Protein AF-A0A6N8SGR5-F1 (afdb_monomer)

Mean predicted aligned error: 11.7 Å

Foldseek 3Di:
DDQPDDAFFKKAFQDLDQDPVPDDDPDDDDDPSQPDDHGDIWGFHDWDQDPVPRAIFTDTPVDFAAWDQDPNDTDTDGHDSVRIDTPDPPVVVVVVVVVVVVVVVPPDPDDPDD

Sequence (114 aa):
MECSFRVGQKVVCVDAAFWDEQLPQGTQLVGDLDGLQLGAVYTVREIMISPTWLIPLVLLEEIERPHSFIGGRYFESGFDPKRFRPVVERGIEKGMSILRELLNKQNQPVREDA

Radius of gyration: 22.72 Å; Cα contacts (8 Å, |Δi|>4): 138; chains: 1; bounding box: 60×27×74 Å

Organism: NCBI:txid417745

Structure (mmCIF, N/CA/C/O backbone):
data_AF-A0A6N8SGR5-F1
#
_entry.id   AF-A0A6N8SGR5-F1
#
loop_
_atom_site.group_PDB
_atom_site.id
_atom_site.type_symbol
_atom_site.label_atom_id
_atom_site.label_alt_id
_atom_site.label_comp_id
_atom_site.label_asym_id
_atom_site.label_entity_id
_atom_site.label_seq_id
_atom_site.pdbx_PDB_ins_code
_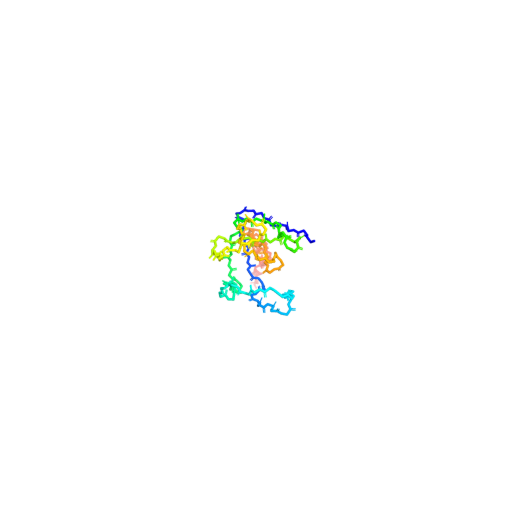atom_site.Cartn_x
_atom_site.Cartn_y
_atom_site.Cartn_z
_atom_site.occupancy
_atom_site.B_iso_or_equiv
_atom_site.auth_seq_id
_atom_site.auth_comp_id
_atom_site.auth_asym_id
_atom_site.auth_atom_id
_atom_site.pdbx_PDB_model_num
ATOM 1 N N . MET A 1 1 ? -5.640 11.921 -11.014 1.00 57.34 1 MET A N 1
ATOM 2 C CA . MET A 1 1 ? -6.078 11.503 -9.663 1.00 57.34 1 MET A CA 1
ATOM 3 C C . MET A 1 1 ? -5.013 11.921 -8.682 1.00 57.34 1 MET A C 1
ATOM 5 O O . MET A 1 1 ? -3.850 11.656 -8.948 1.00 57.34 1 MET A O 1
ATOM 9 N N . GLU A 1 2 ? -5.398 12.592 -7.605 1.00 73.56 2 GLU A N 1
ATOM 10 C CA . GLU A 1 2 ? -4.467 13.015 -6.557 1.00 73.56 2 GLU A CA 1
ATOM 11 C C . GLU A 1 2 ? -4.340 11.912 -5.499 1.00 73.56 2 GLU A C 1
ATOM 13 O O . GLU A 1 2 ? -5.338 11.308 -5.106 1.00 73.56 2 GLU A O 1
ATOM 18 N N . CYS A 1 3 ? -3.113 11.625 -5.057 1.00 81.56 3 CYS A N 1
ATOM 19 C CA . CYS A 1 3 ? -2.858 10.756 -3.910 1.00 81.56 3 CYS A CA 1
ATOM 20 C C . CYS A 1 3 ? -2.778 11.632 -2.656 1.00 81.56 3 CYS A C 1
ATOM 22 O O . CYS A 1 3 ? -1.884 12.466 -2.544 1.00 81.56 3 CYS A O 1
ATOM 24 N N . SER A 1 4 ? -3.713 11.460 -1.721 1.00 88.50 4 SER A N 1
ATOM 25 C CA . SER A 1 4 ? -3.774 12.246 -0.479 1.00 88.50 4 SER A CA 1
ATOM 26 C C . SER A 1 4 ? -2.962 11.642 0.673 1.00 88.50 4 SER A C 1
ATOM 28 O O . SER A 1 4 ? -3.086 12.098 1.812 1.00 88.50 4 SER A O 1
ATOM 30 N N . PHE A 1 5 ? -2.200 10.577 0.415 1.00 94.06 5 PHE A N 1
ATOM 31 C CA . PHE A 1 5 ? -1.404 9.898 1.434 1.00 94.06 5 PHE A CA 1
ATOM 32 C C . PHE A 1 5 ? -0.046 10.565 1.650 1.00 94.06 5 PHE A C 1
ATOM 34 O O . PHE A 1 5 ? 0.399 11.395 0.857 1.00 94.06 5 PHE A O 1
ATOM 41 N N . ARG A 1 6 ? 0.620 10.196 2.745 1.00 95.06 6 ARG A N 1
ATOM 42 C CA . ARG A 1 6 ? 1.977 10.635 3.089 1.00 95.06 6 ARG A CA 1
ATOM 43 C C . ARG A 1 6 ? 2.849 9.433 3.425 1.00 95.06 6 ARG A C 1
ATOM 45 O O . ARG A 1 6 ? 2.349 8.439 3.939 1.00 95.06 6 ARG A O 1
ATOM 52 N N . VAL A 1 7 ? 4.151 9.548 3.187 1.00 96.44 7 VAL A N 1
ATOM 53 C CA . VAL A 1 7 ? 5.131 8.553 3.649 1.00 96.44 7 VAL A CA 1
ATOM 54 C C . VAL A 1 7 ? 5.066 8.423 5.177 1.00 96.44 7 VAL A C 1
ATOM 56 O O . VAL A 1 7 ? 4.889 9.415 5.884 1.00 96.44 7 VAL A O 1
ATOM 59 N N . GLY A 1 8 ? 5.151 7.191 5.676 1.00 96.06 8 GLY A N 1
ATOM 60 C CA . GLY A 1 8 ? 4.971 6.813 7.078 1.00 96.06 8 GLY A CA 1
ATOM 61 C C . GLY A 1 8 ? 3.509 6.724 7.532 1.00 96.06 8 GLY A C 1
ATOM 62 O O . GLY A 1 8 ? 3.243 6.340 8.670 1.00 96.06 8 GLY A O 1
ATOM 63 N N . GLN A 1 9 ? 2.538 7.072 6.682 1.00 95.38 9 GLN A N 1
ATOM 64 C CA . GLN A 1 9 ? 1.126 7.000 7.045 1.00 95.38 9 GLN A CA 1
ATOM 65 C C . GLN A 1 9 ? 0.631 5.553 7.072 1.00 95.38 9 GLN A C 1
ATOM 67 O O . GLN A 1 9 ? 0.837 4.801 6.120 1.00 95.38 9 GLN A O 1
ATOM 72 N N . LYS A 1 10 ? -0.113 5.198 8.125 1.00 95.69 10 LYS A N 1
ATOM 73 C CA . LYS A 1 10 ? -0.853 3.935 8.185 1.00 95.69 10 LYS A CA 1
ATOM 74 C C . LYS A 1 10 ? -2.138 4.007 7.367 1.00 95.69 10 LYS A C 1
ATOM 76 O O . LYS A 1 10 ? -2.937 4.940 7.512 1.00 95.69 10 LYS A O 1
ATOM 81 N N . VAL A 1 11 ? -2.364 2.996 6.544 1.00 95.25 11 VAL A N 1
ATOM 82 C CA . VAL A 1 11 ? -3.533 2.862 5.678 1.00 95.25 11 VAL A CA 1
ATOM 83 C C . VAL A 1 11 ? -4.128 1.465 5.800 1.00 95.25 11 VAL A C 1
ATOM 85 O O . VAL A 1 11 ? -3.409 0.496 5.992 1.00 95.25 11 VAL A O 1
ATOM 88 N N . VAL A 1 12 ? -5.448 1.353 5.707 1.00 94.88 12 VAL A N 1
ATOM 89 C CA . VAL A 1 12 ? -6.156 0.069 5.692 1.00 94.88 12 VAL A CA 1
ATOM 90 C C . VAL A 1 12 ? -6.520 -0.295 4.258 1.00 94.88 12 VAL A C 1
ATOM 92 O O . VAL A 1 12 ? -7.026 0.554 3.517 1.00 94.88 12 VAL A O 1
ATOM 95 N N . CYS A 1 13 ? -6.266 -1.541 3.862 1.00 94.12 13 CYS A N 1
ATOM 96 C CA . CYS A 1 13 ? -6.710 -2.068 2.576 1.00 94.12 13 CYS A CA 1
ATOM 97 C C . CYS A 1 13 ? -8.235 -2.250 2.588 1.00 94.12 13 CYS A C 1
ATOM 99 O O . CYS A 1 13 ? -8.783 -2.952 3.436 1.00 94.12 13 CYS A O 1
ATOM 101 N N . VAL A 1 14 ? -8.927 -1.605 1.650 1.00 93.75 14 VAL A N 1
ATOM 102 C CA . VAL A 1 14 ? -10.387 -1.70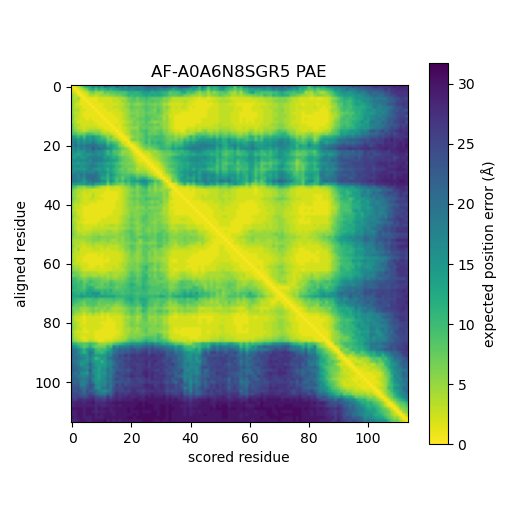2 1.461 1.00 93.75 14 VAL A CA 1
ATOM 103 C C . VAL A 1 14 ? -10.770 -2.413 0.166 1.00 93.75 14 VAL A C 1
ATOM 105 O O . VAL A 1 14 ? -11.944 -2.695 -0.046 1.00 93.75 14 VAL A O 1
ATOM 108 N N . ASP A 1 15 ? -9.786 -2.707 -0.682 1.00 90.38 15 ASP A N 1
ATOM 109 C CA . ASP A 1 15 ? -9.949 -3.492 -1.898 1.00 90.38 15 ASP A CA 1
ATOM 110 C C . ASP A 1 15 ? -8.713 -4.379 -2.098 1.00 90.38 15 ASP A C 1
ATOM 112 O O . ASP A 1 15 ? -7.647 -3.903 -2.491 1.00 90.38 15 ASP A O 1
ATOM 116 N N . ALA A 1 16 ? -8.855 -5.670 -1.800 1.00 86.00 16 ALA A N 1
ATOM 117 C CA 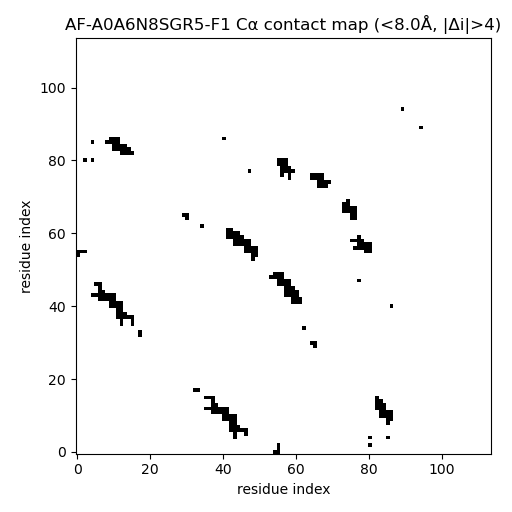. ALA A 1 16 ? -7.824 -6.685 -2.017 1.00 86.00 16 ALA A CA 1
ATOM 118 C C . ALA A 1 16 ? -8.011 -7.430 -3.353 1.00 86.00 16 ALA A C 1
ATOM 120 O O . ALA A 1 16 ? -7.282 -8.376 -3.625 1.00 86.00 16 ALA A O 1
ATOM 121 N N . ALA A 1 17 ? -8.982 -7.031 -4.181 1.00 81.38 17 ALA A N 1
ATOM 122 C CA . ALA A 1 17 ? -9.229 -7.707 -5.440 1.00 81.38 17 ALA A CA 1
ATOM 123 C C . ALA A 1 17 ? -8.101 -7.435 -6.438 1.00 81.38 17 ALA A C 1
ATOM 125 O O . ALA A 1 17 ? -7.575 -6.323 -6.561 1.00 81.38 17 ALA A O 1
ATOM 126 N N . PHE A 1 18 ? -7.764 -8.489 -7.168 1.00 71.75 18 PHE A N 1
ATOM 127 C CA . PHE A 1 18 ? -6.835 -8.444 -8.272 1.00 71.75 18 PHE A CA 1
ATOM 128 C C . PHE A 1 18 ? -7.625 -8.296 -9.577 1.00 71.75 18 PHE A C 1
ATOM 130 O O . PHE A 1 18 ? -8.461 -9.138 -9.902 1.00 71.75 18 PHE A O 1
ATOM 137 N N . TRP A 1 19 ? -7.391 -7.200 -10.299 1.00 65.81 19 TRP A N 1
ATOM 138 C CA . TRP A 1 19 ? -8.142 -6.845 -11.504 1.00 65.81 19 TRP A CA 1
ATOM 139 C C . TRP A 1 19 ? -7.273 -7.046 -12.751 1.00 65.81 19 TRP A C 1
ATOM 141 O O . TRP A 1 19 ? -6.677 -6.097 -13.260 1.00 65.81 19 TRP A O 1
ATOM 151 N N . ASP A 1 20 ? -7.212 -8.282 -13.248 1.00 61.50 20 ASP A N 1
ATOM 152 C CA . ASP A 1 20 ? -6.441 -8.645 -14.450 1.00 61.50 20 ASP A CA 1
ATOM 153 C C . ASP A 1 20 ? -6.890 -7.897 -15.712 1.00 61.50 20 ASP A C 1
ATOM 155 O O . ASP A 1 20 ? -6.091 -7.542 -16.577 1.00 61.50 20 ASP A O 1
ATOM 159 N N . GLU A 1 21 ? -8.186 -7.604 -15.804 1.00 56.97 21 GLU A N 1
ATOM 160 C CA . GLU A 1 21 ? -8.822 -7.037 -16.999 1.00 56.97 21 GLU A CA 1
ATOM 161 C C . GLU A 1 21 ? -8.411 -5.584 -17.296 1.00 56.97 21 GLU A C 1
ATOM 163 O O . GLU A 1 21 ? -8.730 -5.054 -18.360 1.00 56.97 21 GLU A O 1
ATOM 168 N N . GLN A 1 22 ? -7.699 -4.926 -16.375 1.00 61.00 22 GLN A N 1
ATOM 169 C CA . GLN A 1 22 ? -7.219 -3.552 -16.546 1.00 61.00 22 GLN A CA 1
ATOM 170 C C . GLN A 1 22 ? -5.756 -3.466 -16.982 1.00 61.00 22 GLN A C 1
ATOM 172 O O . GLN A 1 22 ? -5.249 -2.358 -17.152 1.00 61.00 22 GLN A O 1
ATOM 177 N N . LEU A 1 23 ? -5.076 -4.601 -17.171 1.00 65.12 23 LEU A N 1
ATOM 178 C CA . LEU A 1 23 ? -3.691 -4.633 -17.625 1.00 65.12 23 LEU A CA 1
ATOM 179 C C . LEU A 1 23 ? -3.629 -4.420 -19.138 1.00 65.12 23 LEU A C 1
ATOM 181 O O . LEU A 1 23 ? -4.219 -5.180 -19.906 1.00 65.12 23 LEU A O 1
ATOM 185 N N . PRO A 1 24 ? -2.897 -3.412 -19.620 1.00 65.06 24 PRO A N 1
ATOM 186 C CA . PRO A 1 24 ? -2.793 -3.189 -21.050 1.00 65.06 24 PRO A CA 1
ATOM 187 C C . PRO A 1 24 ? -1.970 -4.240 -21.747 1.00 65.06 24 PRO A C 1
ATOM 189 O O . PRO A 1 24 ? -1.125 -4.921 -21.158 1.00 65.06 24 PRO A O 1
ATOM 192 N N . GLN A 1 25 ? -2.246 -4.342 -23.040 1.00 65.19 25 GLN A N 1
ATOM 193 C CA . GLN A 1 25 ? -1.690 -5.360 -23.905 1.00 65.19 25 GLN A CA 1
ATOM 194 C C . GLN A 1 25 ? -0.158 -5.365 -23.819 1.00 65.19 25 GLN A C 1
ATOM 196 O O . GLN A 1 25 ? 0.487 -4.336 -24.014 1.00 65.19 25 GLN A O 1
ATOM 201 N N . GLY A 1 26 ? 0.411 -6.532 -23.509 1.00 62.66 26 GLY A N 1
ATOM 202 C CA . GLY A 1 26 ? 1.855 -6.710 -23.338 1.00 62.66 26 GLY A CA 1
ATOM 203 C C . GLY A 1 26 ? 2.367 -6.560 -21.902 1.00 62.66 26 GLY A C 1
ATOM 204 O O . GLY A 1 26 ? 3.561 -6.743 -21.680 1.00 62.66 26 GLY A O 1
ATOM 205 N N . THR A 1 27 ? 1.504 -6.274 -20.922 1.00 66.25 27 THR A N 1
ATOM 206 C CA . THR A 1 27 ? 1.892 -6.320 -19.505 1.00 66.25 27 THR A CA 1
ATOM 207 C C . THR A 1 27 ? 2.024 -7.774 -19.055 1.00 66.25 27 THR A C 1
ATOM 209 O O . THR A 1 27 ? 1.103 -8.568 -19.236 1.00 66.25 27 THR A O 1
ATOM 212 N N . GLN A 1 28 ? 3.165 -8.124 -18.465 1.00 60.91 28 GLN A N 1
ATOM 213 C CA . GLN A 1 28 ? 3.389 -9.428 -17.848 1.00 60.91 28 GLN A CA 1
ATOM 214 C C . GLN A 1 28 ? 3.334 -9.276 -16.330 1.00 60.91 28 GLN A C 1
ATOM 216 O O . GLN A 1 28 ? 4.021 -8.430 -15.759 1.00 60.91 28 GLN A O 1
ATOM 221 N N . LEU A 1 29 ? 2.531 -10.112 -15.679 1.00 62.91 29 LEU A N 1
ATOM 222 C CA . LEU A 1 29 ? 2.534 -10.224 -14.228 1.00 62.91 29 LEU A CA 1
ATOM 223 C C . LEU A 1 29 ? 3.819 -10.893 -13.760 1.00 62.91 29 LEU A C 1
ATOM 225 O O . LEU A 1 29 ? 4.220 -11.932 -14.285 1.00 62.91 29 LEU A O 1
ATOM 229 N N . VAL A 1 30 ? 4.449 -10.299 -12.752 1.00 58.47 30 VAL A N 1
ATOM 230 C CA . VAL A 1 30 ? 5.643 -10.846 -12.113 1.00 58.47 30 VAL A CA 1
ATOM 231 C C . VAL A 1 30 ? 5.356 -10.974 -10.617 1.00 58.47 30 VAL A C 1
ATOM 233 O O . VAL A 1 30 ? 5.229 -9.961 -9.933 1.00 58.47 30 VAL A O 1
ATOM 236 N N . GLY A 1 31 ? 5.267 -12.211 -10.119 1.00 61.62 31 GLY A N 1
ATOM 237 C CA . GLY A 1 31 ? 5.049 -12.528 -8.700 1.00 61.62 31 GLY A CA 1
ATOM 238 C C . GLY A 1 31 ? 3.614 -12.932 -8.337 1.00 61.62 31 GLY A C 1
ATOM 239 O O . GLY A 1 31 ? 2.746 -13.038 -9.202 1.00 61.62 31 GLY A O 1
ATOM 240 N N . ASP A 1 32 ? 3.396 -13.177 -7.043 1.00 58.81 32 ASP A N 1
ATOM 241 C CA . ASP A 1 32 ? 2.098 -13.570 -6.489 1.00 58.81 32 ASP A CA 1
ATOM 242 C C . ASP A 1 32 ? 1.174 -12.359 -6.321 1.00 58.81 32 ASP A C 1
ATOM 244 O O . ASP A 1 32 ? 1.644 -11.250 -6.064 1.00 58.81 32 ASP A O 1
ATOM 248 N N . LEU A 1 33 ? -0.130 -12.616 -6.491 1.00 57.31 33 LEU A N 1
ATOM 249 C CA . LEU A 1 33 ? -1.309 -11.735 -6.517 1.00 57.31 33 LEU A CA 1
ATOM 250 C C . LEU A 1 33 ? -1.318 -10.635 -5.446 1.00 57.31 33 LEU A C 1
ATOM 252 O O . LEU A 1 33 ? -2.102 -10.658 -4.511 1.00 57.31 33 LEU A O 1
ATOM 256 N N . ASP A 1 34 ? -0.426 -9.671 -5.620 1.00 74.94 34 ASP A N 1
ATOM 257 C CA . ASP A 1 34 ? -0.291 -8.397 -4.940 1.00 74.94 34 ASP A CA 1
ATOM 258 C C . ASP A 1 34 ? -0.017 -8.371 -3.425 1.00 74.94 34 ASP A C 1
ATOM 260 O O . ASP A 1 34 ? 0.454 -7.334 -2.955 1.00 74.94 34 ASP A O 1
ATOM 264 N N . GLY A 1 35 ? -0.196 -9.477 -2.696 1.00 82.81 35 GLY A N 1
ATOM 265 C CA . GLY A 1 35 ? 0.126 -9.606 -1.268 1.00 82.81 35 GLY A CA 1
ATOM 266 C C . GLY A 1 35 ? -0.820 -8.844 -0.332 1.00 82.81 35 GLY A C 1
ATOM 267 O O . GLY A 1 35 ? -0.601 -8.828 0.884 1.00 82.81 35 GLY A O 1
ATOM 268 N N . LEU A 1 36 ? -1.866 -8.207 -0.868 1.00 89.75 36 LEU A N 1
ATOM 269 C CA . LEU A 1 36 ? -2.806 -7.437 -0.066 1.00 89.75 36 LEU A CA 1
ATOM 270 C C . LEU A 1 36 ? -3.839 -8.325 0.612 1.00 89.75 36 LEU A C 1
ATOM 272 O O . LEU A 1 36 ? -4.376 -9.273 0.047 1.00 89.75 36 LEU A O 1
ATOM 276 N N . GLN A 1 37 ? -4.168 -7.955 1.843 1.00 90.50 37 GLN A N 1
ATOM 277 C CA . GLN A 1 37 ? -5.202 -8.591 2.638 1.00 90.50 37 GLN A CA 1
ATOM 278 C C . GLN A 1 37 ? -6.259 -7.551 2.993 1.00 90.50 37 GLN A C 1
ATOM 280 O O . GLN A 1 37 ? -5.953 -6.489 3.541 1.00 90.50 37 GLN A O 1
ATOM 285 N N . LEU A 1 38 ? -7.521 -7.851 2.678 1.00 91.69 38 LEU A N 1
ATOM 286 C CA . LEU A 1 38 ? -8.636 -6.950 2.957 1.00 91.69 38 LEU A CA 1
ATOM 287 C C . LEU A 1 38 ? -8.724 -6.677 4.465 1.00 91.69 38 LEU A C 1
ATOM 289 O O . LEU A 1 38 ? -8.746 -7.602 5.272 1.00 91.69 38 LEU A O 1
ATOM 293 N N . GLY A 1 39 ? -8.785 -5.402 4.844 1.00 90.25 39 GLY A N 1
ATOM 294 C CA . GLY A 1 39 ? -8.828 -4.964 6.239 1.00 90.25 39 GLY A CA 1
ATOM 295 C C . GLY A 1 39 ? -7.471 -4.941 6.949 1.00 90.25 39 GLY A C 1
ATOM 296 O O . GLY A 1 39 ? -7.395 -4.406 8.056 1.00 90.25 39 GLY A O 1
ATOM 297 N N . ALA A 1 40 ? -6.400 -5.455 6.336 1.00 94.25 40 ALA A N 1
ATOM 298 C CA . ALA A 1 40 ? -5.064 -5.332 6.901 1.00 94.25 40 ALA A CA 1
ATOM 299 C C . ALA A 1 40 ? -4.564 -3.884 6.819 1.00 94.25 40 ALA A C 1
ATOM 301 O O . ALA A 1 40 ? -4.934 -3.111 5.925 1.00 94.25 40 ALA A O 1
ATOM 302 N N . VAL A 1 41 ? -3.739 -3.522 7.798 1.00 95.38 41 VAL A N 1
ATOM 303 C CA . VAL A 1 41 ? -3.118 -2.204 7.898 1.00 95.38 41 VAL A CA 1
ATOM 304 C C . VAL A 1 41 ? -1.697 -2.289 7.373 1.00 95.38 41 VAL A C 1
ATOM 306 O O . VAL A 1 41 ? -0.951 -3.189 7.745 1.00 95.38 41 VAL A O 1
ATOM 309 N N . TYR A 1 42 ? -1.348 -1.308 6.557 1.00 96.19 42 TYR A N 1
ATOM 310 C CA . TYR A 1 42 ? -0.059 -1.159 5.909 1.00 96.19 42 TYR A CA 1
ATOM 311 C C . TYR A 1 42 ? 0.504 0.234 6.158 1.00 96.19 42 TYR A C 1
ATOM 313 O O . TYR A 1 42 ? -0.239 1.172 6.469 1.00 96.19 42 TYR A O 1
ATOM 321 N N . THR A 1 43 ? 1.805 0.385 5.971 1.00 97.38 43 THR A N 1
ATOM 322 C CA . THR A 1 43 ? 2.529 1.644 6.122 1.00 97.38 43 THR A CA 1
ATOM 323 C C . THR A 1 43 ? 3.003 2.114 4.755 1.00 97.38 43 THR A C 1
ATOM 325 O O . THR A 1 43 ? 3.674 1.379 4.039 1.00 97.38 43 THR A O 1
ATOM 328 N N . VAL A 1 44 ? 2.664 3.347 4.373 1.00 97.06 44 VAL A N 1
ATOM 329 C CA . VAL A 1 44 ? 3.128 3.932 3.106 1.00 97.06 44 VAL A CA 1
ATOM 330 C C . VAL A 1 44 ? 4.636 4.178 3.190 1.00 97.06 44 VAL A C 1
ATOM 332 O O . VAL A 1 44 ? 5.067 5.080 3.907 1.00 97.06 44 VAL A O 1
ATOM 335 N N . ARG A 1 45 ? 5.429 3.411 2.441 1.00 97.12 45 ARG A N 1
ATOM 336 C CA . ARG A 1 45 ? 6.889 3.556 2.347 1.00 97.12 45 ARG A CA 1
ATOM 337 C C . ARG A 1 45 ? 7.289 4.676 1.395 1.00 97.12 45 ARG A C 1
ATOM 339 O O . ARG A 1 45 ? 8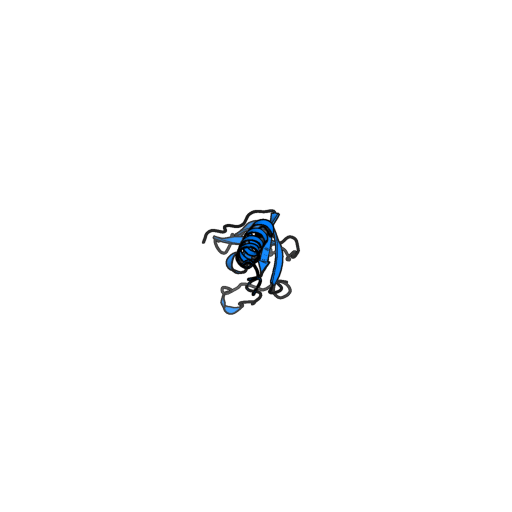.132 5.505 1.715 1.00 97.12 45 ARG A O 1
ATOM 346 N N . GLU A 1 46 ? 6.660 4.719 0.226 1.00 95.56 46 GLU A N 1
ATOM 347 C CA . GLU A 1 46 ? 6.977 5.687 -0.823 1.00 95.56 46 GLU A CA 1
ATOM 348 C C . GLU A 1 46 ? 5.736 5.994 -1.666 1.00 95.56 46 GLU A C 1
ATOM 350 O O . GLU A 1 46 ? 4.809 5.187 -1.770 1.00 95.56 46 GLU A O 1
ATOM 355 N N . ILE A 1 47 ? 5.716 7.182 -2.267 1.00 94.12 47 ILE A N 1
ATOM 356 C CA . ILE A 1 47 ? 4.728 7.576 -3.268 1.00 94.12 47 ILE A CA 1
ATOM 357 C C . ILE A 1 47 ? 5.496 7.932 -4.532 1.00 94.12 47 ILE A C 1
ATOM 359 O O . ILE A 1 47 ? 6.310 8.853 -4.524 1.00 94.12 47 ILE A O 1
ATOM 363 N N . MET A 1 48 ? 5.207 7.229 -5.620 1.00 91.31 48 MET A N 1
ATOM 364 C CA . MET A 1 48 ? 5.870 7.441 -6.902 1.00 91.31 48 MET A CA 1
ATOM 365 C C . MET A 1 48 ? 4.850 7.646 -8.015 1.00 91.31 48 MET A C 1
ATOM 367 O O . MET A 1 48 ? 3.705 7.211 -7.916 1.00 91.31 48 MET A O 1
ATOM 371 N N . ILE A 1 49 ? 5.269 8.286 -9.103 1.00 89.31 49 ILE A N 1
ATOM 372 C CA . ILE A 1 49 ? 4.489 8.305 -10.340 1.00 89.31 49 ILE A CA 1
ATOM 373 C C . ILE A 1 49 ? 4.975 7.157 -11.212 1.00 89.31 49 ILE A C 1
ATOM 375 O O . ILE A 1 49 ? 6.167 7.058 -11.506 1.00 89.31 49 ILE A O 1
ATOM 379 N N . SER A 1 50 ? 4.058 6.291 -11.636 1.00 83.75 50 SER A N 1
ATOM 380 C CA . SER A 1 50 ? 4.406 5.248 -12.593 1.00 83.75 50 SER A CA 1
ATOM 381 C C . SER A 1 50 ? 4.875 5.882 -13.907 1.00 83.75 50 SER A C 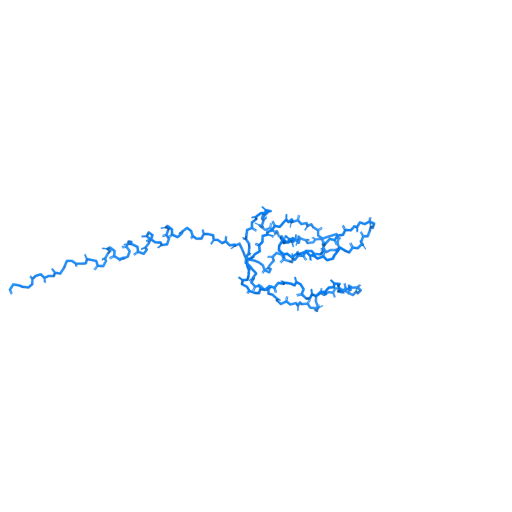1
ATOM 383 O O . SER A 1 50 ? 4.121 6.667 -14.488 1.00 83.75 50 SER A O 1
ATOM 385 N N . PRO A 1 51 ? 6.062 5.526 -14.428 1.00 78.44 51 PRO A N 1
ATOM 386 C CA . PRO A 1 51 ? 6.523 6.042 -15.715 1.00 78.44 51 PRO A CA 1
ATOM 387 C C . PRO A 1 51 ? 5.648 5.557 -16.879 1.00 78.44 51 PRO A C 1
ATOM 389 O O . PRO A 1 51 ? 5.516 6.260 -17.875 1.00 78.44 51 PRO A O 1
ATOM 392 N N . THR A 1 52 ? 5.031 4.379 -16.743 1.00 78.12 52 THR A N 1
ATOM 393 C CA . THR A 1 52 ? 4.166 3.775 -17.767 1.00 78.12 52 THR A CA 1
ATOM 394 C C . THR A 1 52 ? 2.752 4.349 -17.726 1.00 78.12 52 THR A C 1
ATOM 396 O O . THR A 1 52 ? 2.191 4.689 -18.762 1.00 78.12 52 THR A O 1
ATOM 399 N N . TRP A 1 53 ? 2.174 4.465 -16.526 1.00 77.75 53 TRP A N 1
ATOM 400 C CA . TRP A 1 53 ? 0.765 4.833 -16.341 1.00 77.75 53 TRP A CA 1
ATOM 401 C C . TRP A 1 53 ? 0.542 6.330 -16.112 1.00 77.75 53 TRP A C 1
ATOM 403 O O . TRP A 1 53 ? -0.584 6.801 -16.235 1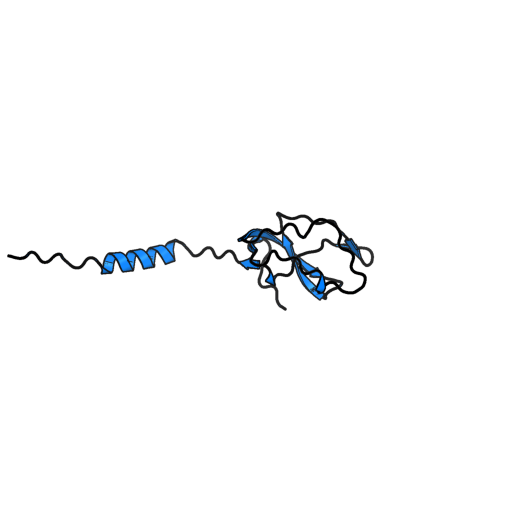.00 77.75 53 TRP A O 1
ATOM 413 N N . LEU A 1 54 ? 1.588 7.072 -15.730 1.00 85.56 54 LEU A N 1
ATOM 414 C CA . LEU A 1 54 ? 1.516 8.469 -15.283 1.00 85.56 54 LEU A CA 1
ATOM 415 C C . LEU A 1 54 ? 0.495 8.701 -14.150 1.00 85.56 54 LEU A C 1
ATOM 417 O O . LEU A 1 54 ? -0.051 9.793 -13.996 1.00 85.56 54 LEU A O 1
ATOM 421 N N . ILE A 1 55 ? 0.250 7.673 -13.333 1.00 86.31 55 ILE A N 1
ATOM 422 C CA . ILE A 1 55 ? -0.606 7.736 -12.142 1.00 86.31 55 ILE A CA 1
ATOM 423 C C . ILE A 1 55 ? 0.237 7.602 -10.872 1.00 86.31 55 ILE A C 1
ATOM 425 O O . ILE A 1 55 ? 1.289 6.951 -10.906 1.00 86.31 55 ILE A O 1
ATOM 429 N N . PRO A 1 56 ? -0.214 8.182 -9.745 1.00 91.38 56 PRO A N 1
ATOM 430 C CA . PRO A 1 56 ? 0.424 7.940 -8.465 1.00 91.38 56 PRO A CA 1
ATOM 431 C C . PRO A 1 56 ? 0.206 6.493 -8.027 1.00 91.38 56 PRO A C 1
ATOM 433 O O . PRO A 1 56 ? -0.911 5.979 -8.074 1.00 91.38 56 PRO A O 1
ATOM 436 N N . LEU A 1 57 ? 1.279 5.874 -7.557 1.00 91.56 57 LEU A N 1
ATOM 437 C CA . LEU A 1 57 ? 1.296 4.570 -6.918 1.00 91.56 57 LEU A CA 1
ATOM 438 C C . LEU A 1 57 ? 1.868 4.712 -5.508 1.00 91.56 57 LEU A C 1
ATOM 440 O O . LEU A 1 57 ? 2.734 5.555 -5.262 1.00 91.56 57 LEU A O 1
ATOM 444 N N . VAL A 1 58 ? 1.389 3.873 -4.592 1.00 93.88 58 VAL A N 1
ATOM 445 C CA . VAL A 1 58 ? 1.943 3.752 -3.238 1.00 93.88 58 VAL A CA 1
ATOM 446 C C . VAL A 1 58 ? 2.741 2.466 -3.102 1.00 93.88 58 VAL A C 1
ATOM 448 O O . VAL A 1 58 ? 2.298 1.414 -3.557 1.00 93.88 58 VAL A O 1
ATOM 451 N N . LEU A 1 59 ? 3.909 2.550 -2.479 1.00 94.25 59 LEU A N 1
ATOM 452 C CA . LEU A 1 59 ? 4.696 1.400 -2.038 1.00 94.25 59 LEU A CA 1
ATOM 453 C C . LEU A 1 59 ? 4.445 1.213 -0.543 1.00 94.25 59 LEU A C 1
ATOM 455 O O . LEU A 1 59 ? 4.273 2.197 0.184 1.00 94.25 59 LEU A O 1
ATOM 459 N N . LEU A 1 60 ? 4.405 -0.037 -0.095 1.00 95.19 60 LEU A N 1
ATOM 460 C CA . LEU A 1 60 ? 4.086 -0.395 1.284 1.00 95.19 60 LEU A CA 1
ATOM 461 C C . LEU A 1 60 ? 5.315 -1.003 1.957 1.00 95.19 60 LEU A C 1
ATOM 463 O O . LEU A 1 60 ? 6.071 -1.722 1.313 1.00 95.19 60 LEU A O 1
ATOM 467 N N . GLU A 1 61 ? 5.509 -0.720 3.241 1.00 95.94 61 GLU A N 1
ATOM 468 C CA . GLU A 1 61 ? 6.643 -1.247 4.010 1.00 95.94 61 GLU A CA 1
ATOM 469 C C . GLU A 1 61 ? 6.550 -2.770 4.171 1.00 95.94 61 GLU A C 1
ATOM 471 O O . GLU A 1 61 ? 7.547 -3.478 4.108 1.00 95.94 61 GLU A O 1
ATOM 476 N N . GLU A 1 62 ? 5.334 -3.289 4.352 1.00 94.38 62 GLU A N 1
ATOM 477 C CA . GLU A 1 62 ? 5.089 -4.700 4.647 1.00 94.38 62 GLU A CA 1
ATOM 478 C C . GLU A 1 62 ? 5.064 -5.588 3.394 1.00 94.38 62 GLU A C 1
ATOM 480 O O . GLU A 1 62 ? 5.030 -6.812 3.516 1.00 94.38 62 GLU A O 1
ATOM 485 N N . ILE A 1 63 ? 5.050 -4.994 2.194 1.00 90.69 63 ILE A N 1
ATOM 486 C CA . ILE A 1 63 ? 5.027 -5.732 0.929 1.00 90.69 63 ILE A CA 1
ATOM 487 C C . ILE A 1 63 ? 6.121 -5.196 0.013 1.00 90.69 63 ILE A C 1
ATOM 489 O O . ILE A 1 63 ? 5.975 -4.140 -0.601 1.00 90.69 63 ILE A O 1
ATOM 493 N N . GLU A 1 64 ? 7.184 -5.982 -0.131 1.00 87.25 64 GLU A N 1
ATOM 494 C CA . GLU A 1 64 ? 8.214 -5.766 -1.143 1.00 87.25 64 GLU A CA 1
ATOM 495 C C . GLU A 1 64 ? 7.898 -6.564 -2.400 1.00 87.25 64 GLU A C 1
ATOM 497 O O . GLU A 1 64 ? 7.665 -7.776 -2.352 1.00 87.25 64 GLU A O 1
ATOM 502 N N . ARG A 1 65 ? 7.910 -5.887 -3.547 1.00 81.75 65 ARG A N 1
ATOM 503 C CA . ARG A 1 65 ? 7.695 -6.529 -4.842 1.00 81.75 65 ARG A CA 1
ATOM 504 C C . ARG A 1 65 ? 8.978 -6.620 -5.659 1.00 81.75 65 ARG A C 1
ATOM 506 O O . ARG A 1 65 ? 9.871 -5.779 -5.533 1.00 81.75 65 ARG A O 1
ATOM 513 N N . PRO A 1 66 ? 9.066 -7.613 -6.563 1.00 80.25 66 PRO A N 1
ATOM 514 C CA . PRO A 1 66 ? 10.150 -7.677 -7.527 1.00 80.25 66 PRO A CA 1
ATOM 515 C C . PRO A 1 66 ? 10.252 -6.389 -8.349 1.00 80.25 66 PRO A C 1
ATOM 517 O O . PRO A 1 66 ? 9.249 -5.809 -8.776 1.00 80.25 66 PRO A O 1
ATOM 520 N N . HIS A 1 67 ? 11.484 -5.963 -8.611 1.00 80.94 67 HIS A N 1
ATOM 521 C CA . HIS A 1 67 ? 11.740 -4.807 -9.456 1.00 80.94 67 HIS A CA 1
ATOM 522 C C . HIS A 1 67 ? 11.647 -5.201 -10.932 1.00 80.94 67 HIS A C 1
ATOM 524 O O . HIS A 1 67 ? 12.238 -6.185 -11.370 1.00 80.94 67 HIS A O 1
ATOM 530 N N . SER A 1 68 ? 10.938 -4.394 -11.712 1.00 75.56 68 SER A N 1
ATOM 531 C CA . SER A 1 68 ? 10.872 -4.489 -13.169 1.00 75.56 68 SER A CA 1
ATOM 532 C C . SER A 1 68 ? 11.865 -3.522 -13.808 1.00 75.56 68 SER A C 1
ATOM 534 O O . SER A 1 68 ? 12.019 -2.393 -13.345 1.00 75.56 68 SER A O 1
ATOM 536 N N . PHE A 1 69 ? 12.536 -3.937 -14.882 1.00 76.38 69 PHE A N 1
ATOM 537 C CA . PHE A 1 69 ? 13.460 -3.075 -15.619 1.00 76.38 69 PHE A CA 1
ATOM 538 C C . PHE A 1 69 ? 12.738 -2.395 -16.786 1.00 76.38 69 PHE A C 1
ATOM 540 O O . PHE A 1 69 ? 12.347 -3.052 -17.748 1.00 76.38 69 PHE A O 1
ATOM 547 N N . ILE A 1 70 ? 12.551 -1.077 -16.709 1.00 72.62 70 ILE A N 1
ATOM 548 C CA . ILE A 1 70 ? 11.837 -0.283 -17.717 1.00 72.62 70 ILE A CA 1
ATOM 549 C C . ILE A 1 70 ? 12.696 0.929 -18.078 1.00 72.62 70 ILE A C 1
ATOM 551 O O . ILE A 1 70 ? 13.117 1.687 -17.207 1.00 72.62 70 ILE A O 1
ATOM 555 N N . GLY A 1 71 ? 12.981 1.118 -19.370 1.00 72.19 71 GLY A N 1
ATOM 556 C CA . GLY A 1 71 ? 13.679 2.315 -19.858 1.00 72.19 71 GLY A CA 1
ATOM 557 C C . GLY A 1 71 ? 15.069 2.540 -19.245 1.00 72.19 71 GLY A C 1
ATOM 558 O O . GLY A 1 71 ? 15.463 3.683 -19.028 1.00 72.19 71 GLY A O 1
ATOM 559 N N . GLY A 1 72 ? 15.801 1.467 -18.924 1.00 78.56 72 GLY A N 1
ATOM 560 C CA . GLY A 1 72 ? 17.146 1.564 -18.347 1.00 78.56 72 GLY A CA 1
ATOM 561 C C . GLY A 1 72 ? 17.193 1.688 -16.820 1.00 78.56 72 GLY A C 1
ATOM 562 O O . GLY A 1 72 ? 18.270 1.913 -16.270 1.00 78.56 72 GLY A O 1
ATOM 563 N N . ARG A 1 73 ? 16.054 1.581 -16.123 1.00 78.44 73 ARG A N 1
ATOM 564 C CA . ARG A 1 73 ? 15.960 1.727 -14.662 1.00 78.44 73 ARG A CA 1
ATOM 565 C C . ARG A 1 73 ? 15.118 0.613 -14.044 1.00 78.44 73 ARG A C 1
ATOM 567 O O . ARG A 1 73 ? 14.200 0.101 -14.679 1.00 78.44 73 ARG A O 1
ATOM 574 N N . TYR A 1 74 ? 15.438 0.259 -12.803 1.00 79.94 74 TYR A N 1
ATOM 575 C CA . TYR A 1 74 ? 14.649 -0.673 -11.999 1.00 79.94 74 TYR A CA 1
ATOM 576 C C . TYR A 1 74 ? 13.533 0.076 -11.270 1.00 79.94 74 TYR A C 1
ATOM 578 O O . TYR A 1 74 ? 13.788 1.108 -10.653 1.00 79.94 74 TYR A O 1
ATOM 586 N N . PHE A 1 75 ? 12.316 -0.456 -11.337 1.00 80.31 75 PHE A N 1
ATOM 587 C CA . PHE A 1 75 ? 11.133 0.095 -10.687 1.00 80.31 75 PHE A CA 1
ATOM 588 C C . PHE A 1 75 ? 10.353 -1.002 -9.982 1.00 80.31 75 PHE A C 1
ATOM 590 O O . PHE A 1 75 ? 10.034 -2.032 -10.574 1.00 80.31 75 PHE A O 1
ATOM 597 N N . GLU A 1 76 ? 10.001 -0.758 -8.731 1.00 83.62 76 GLU A N 1
ATOM 598 C CA . GLU A 1 76 ? 9.025 -1.574 -8.029 1.00 83.62 76 GLU A CA 1
ATOM 599 C C . GLU A 1 76 ? 7.607 -1.186 -8.463 1.00 83.62 76 GLU A C 1
ATOM 601 O O . GLU A 1 76 ? 7.278 -0.009 -8.633 1.00 83.62 76 GLU A O 1
ATOM 606 N N . SER A 1 77 ? 6.748 -2.185 -8.661 1.00 81.12 77 SER A N 1
ATOM 607 C CA . SER A 1 77 ? 5.342 -1.931 -8.977 1.00 81.12 77 SER A CA 1
ATOM 608 C C . SER A 1 77 ? 4.580 -1.592 -7.702 1.00 81.12 77 SER A C 1
ATOM 610 O O . SER A 1 77 ? 4.333 -2.475 -6.886 1.00 81.12 77 SER A O 1
ATOM 612 N N . GLY A 1 78 ? 4.164 -0.338 -7.538 1.00 88.38 78 GLY A N 1
ATOM 613 C CA . GLY A 1 78 ? 3.301 0.064 -6.426 1.00 88.38 78 GLY A CA 1
ATOM 614 C C . GLY A 1 78 ? 1.831 -0.345 -6.593 1.00 88.38 78 GLY A C 1
ATOM 615 O O . GLY A 1 78 ? 1.449 -1.079 -7.508 1.00 88.38 78 GLY A O 1
ATOM 616 N N . PHE A 1 79 ? 0.989 0.161 -5.699 1.00 89.50 79 PHE A N 1
ATOM 617 C CA . PHE A 1 79 ? -0.451 -0.089 -5.645 1.00 89.50 79 PHE A CA 1
ATOM 618 C C . PHE A 1 79 ? -1.254 1.175 -5.965 1.00 89.50 79 PHE A C 1
ATOM 620 O O . PHE A 1 79 ? -0.806 2.285 -5.675 1.00 89.50 79 PHE A O 1
ATOM 627 N N . ASP A 1 80 ? -2.465 1.019 -6.515 1.00 90.44 80 ASP A N 1
ATOM 628 C CA . ASP A 1 80 ? -3.389 2.147 -6.698 1.00 90.44 80 ASP A CA 1
ATOM 629 C C . ASP A 1 80 ? -3.837 2.680 -5.316 1.00 90.44 80 ASP A C 1
ATOM 631 O O . ASP A 1 80 ? -4.402 1.917 -4.520 1.00 90.44 80 ASP A O 1
ATOM 635 N N . PRO A 1 81 ? -3.647 3.983 -5.021 1.00 92.81 81 PRO A N 1
ATOM 636 C CA . PRO A 1 81 ? -4.108 4.611 -3.784 1.00 92.81 81 PRO A CA 1
ATOM 637 C C . PRO A 1 81 ? -5.591 4.363 -3.453 1.00 92.81 81 PRO A C 1
ATOM 639 O O . PRO A 1 81 ? -5.969 4.339 -2.281 1.00 92.81 81 PRO A O 1
ATOM 642 N N . LYS A 1 82 ? -6.458 4.156 -4.453 1.00 91.62 82 LYS A N 1
ATOM 643 C CA . LYS A 1 82 ? -7.898 3.913 -4.248 1.00 91.62 82 LYS A CA 1
ATOM 644 C C . LYS A 1 82 ? -8.202 2.688 -3.400 1.00 91.62 82 LYS A C 1
ATOM 646 O O . LYS A 1 82 ? -9.250 2.677 -2.746 1.00 91.62 82 LYS A O 1
ATOM 651 N N . ARG A 1 83 ? -7.300 1.701 -3.401 1.00 91.81 83 ARG A N 1
ATOM 652 C CA . ARG A 1 83 ? -7.427 0.445 -2.651 1.00 91.81 83 ARG A CA 1
ATOM 653 C C . ARG A 1 83 ? -7.287 0.635 -1.146 1.00 91.81 83 ARG A C 1
ATOM 655 O O . ARG A 1 83 ? -7.498 -0.310 -0.390 1.00 91.81 83 ARG A O 1
ATOM 662 N N . PHE A 1 84 ? -6.965 1.850 -0.702 1.00 93.75 84 PHE A N 1
ATOM 663 C CA . PHE A 1 84 ? -6.676 2.144 0.688 1.00 93.75 84 PHE A CA 1
ATOM 664 C C . PHE A 1 84 ? -7.534 3.270 1.249 1.00 93.75 84 PHE A C 1
ATOM 666 O O . PHE A 1 84 ? -8.038 4.150 0.541 1.00 93.75 84 PHE A O 1
ATOM 673 N N . ARG A 1 85 ? -7.678 3.270 2.571 1.00 94.12 85 ARG A N 1
ATOM 674 C CA . ARG A 1 85 ? -8.190 4.405 3.342 1.00 94.12 85 ARG A CA 1
ATOM 675 C C . ARG A 1 85 ? -7.212 4.734 4.465 1.00 94.12 85 ARG A C 1
ATOM 677 O O . ARG A 1 85 ? -6.558 3.826 4.970 1.00 94.12 85 ARG A O 1
ATOM 684 N N . PRO A 1 86 ? -7.085 6.009 4.865 1.00 93.88 86 PRO A N 1
ATOM 685 C CA . PRO A 1 86 ? -6.227 6.356 5.986 1.00 93.88 86 PRO A CA 1
ATOM 686 C C . PRO A 1 86 ? -6.743 5.663 7.248 1.00 93.88 86 PRO A C 1
ATOM 688 O O . PRO A 1 86 ? -7.951 5.676 7.507 1.00 93.88 86 PRO A O 1
ATOM 691 N N . VAL A 1 87 ? -5.843 5.087 8.047 1.00 90.94 87 VAL A N 1
ATOM 692 C CA . VAL A 1 87 ? -6.202 4.683 9.407 1.00 90.94 87 VAL A CA 1
ATOM 693 C C . VAL A 1 87 ? -6.423 5.969 10.185 1.00 90.94 87 VAL A C 1
ATOM 695 O O . VAL A 1 87 ? -5.485 6.660 10.573 1.00 90.94 87 VAL A O 1
ATOM 698 N N . VAL A 1 88 ? -7.687 6.344 10.341 1.00 79.81 88 VAL A N 1
ATOM 699 C CA . VAL A 1 88 ? -8.050 7.453 11.210 1.00 79.81 88 VAL A CA 1
ATOM 700 C C . VAL A 1 88 ? -7.939 6.918 12.626 1.00 79.81 88 VAL A C 1
ATOM 702 O O . VAL A 1 88 ? -8.773 6.118 13.051 1.00 79.81 88 VAL A O 1
ATOM 705 N N . GLU A 1 89 ? -6.940 7.378 13.373 1.00 62.38 89 GLU A N 1
ATOM 706 C CA . GLU A 1 89 ? -7.032 7.376 14.827 1.00 62.38 89 GLU A CA 1
ATOM 707 C C . GLU A 1 89 ? -8.207 8.289 15.179 1.00 62.38 89 GLU A C 1
ATOM 709 O O . GLU A 1 89 ? -8.073 9.500 15.364 1.00 62.38 89 GLU A O 1
ATOM 714 N N . ARG A 1 90 ? -9.427 7.739 15.188 1.00 57.31 90 ARG A N 1
ATOM 715 C CA . ARG A 1 90 ? -10.532 8.415 15.854 1.00 57.31 90 ARG A CA 1
ATOM 716 C C . ARG A 1 90 ? -10.074 8.516 17.288 1.00 57.31 90 ARG A C 1
ATOM 718 O O . ARG A 1 90 ? -10.022 7.490 17.957 1.00 57.31 90 ARG A O 1
ATOM 725 N N . GLY A 1 91 ? -9.715 9.728 17.711 1.00 56.09 91 GLY A N 1
ATOM 726 C CA . GLY A 1 91 ? -9.373 10.018 19.091 1.00 56.09 91 GLY A CA 1
ATOM 727 C C . GL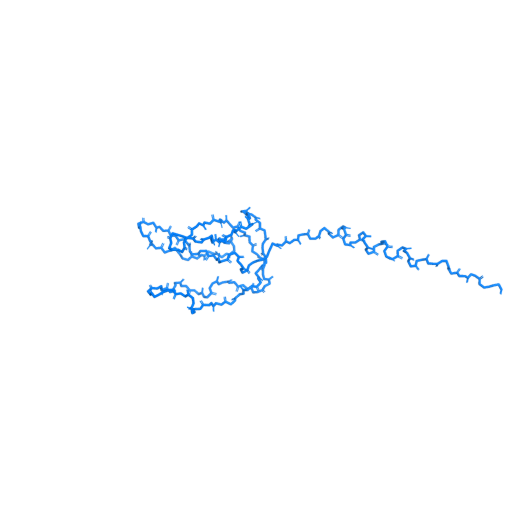Y A 1 91 ? -10.432 9.369 19.963 1.00 56.09 91 GLY A C 1
ATOM 728 O O . GLY A 1 91 ? -11.578 9.826 19.999 1.00 56.09 91 GLY A O 1
ATOM 729 N N . ILE A 1 92 ? -10.064 8.251 20.588 1.00 57.72 92 ILE A N 1
ATOM 730 C CA . ILE A 1 92 ? -10.941 7.465 21.455 1.00 57.72 92 ILE A CA 1
ATOM 731 C C . ILE A 1 92 ? -11.501 8.407 22.521 1.00 57.72 92 ILE A C 1
ATOM 733 O O . ILE A 1 92 ? -12.665 8.314 22.882 1.00 57.72 92 ILE A O 1
ATOM 737 N N . GLU A 1 93 ? -10.710 9.408 22.904 1.00 58.28 93 GLU A N 1
ATOM 738 C CA . GLU A 1 93 ? -11.080 10.542 23.740 1.00 58.28 93 GLU A CA 1
ATOM 739 C C . GLU A 1 93 ? -12.345 11.275 23.278 1.00 58.28 93 GLU A C 1
ATOM 741 O O . GLU A 1 93 ? -13.243 11.489 24.085 1.00 58.28 93 GLU A O 1
ATOM 746 N N . LYS A 1 94 ? -12.479 11.611 21.988 1.00 61.97 94 LYS A N 1
ATOM 747 C CA . LYS A 1 94 ? -13.647 12.346 21.476 1.00 61.97 94 LYS A CA 1
ATOM 748 C C . LYS A 1 94 ? -14.896 11.462 21.446 1.00 61.97 94 LYS A C 1
ATOM 750 O O . LYS A 1 94 ? -15.976 11.920 21.807 1.00 61.97 94 LYS A O 1
ATOM 755 N N . GLY A 1 95 ? -14.746 10.188 21.074 1.00 64.06 95 GLY A N 1
ATOM 756 C CA . GLY A 1 95 ? -15.838 9.206 21.123 1.00 64.06 95 GLY A CA 1
ATOM 757 C C . GLY A 1 95 ? -16.292 8.893 22.554 1.00 64.06 95 GLY A C 1
ATOM 758 O O . GLY A 1 95 ? -17.487 8.902 22.841 1.00 64.06 95 GLY A O 1
ATOM 759 N N . MET A 1 96 ? -15.342 8.695 23.472 1.00 64.88 96 MET A N 1
ATOM 760 C CA . MET A 1 96 ? -15.597 8.463 24.897 1.00 64.88 96 MET A CA 1
ATOM 761 C C . MET A 1 96 ? -16.164 9.701 25.589 1.00 64.88 96 MET A C 1
ATOM 763 O O . MET A 1 96 ? -17.002 9.553 26.473 1.00 64.88 96 MET A O 1
ATOM 767 N N . SER A 1 97 ? -15.766 10.911 25.187 1.00 68.12 97 SER A N 1
ATOM 768 C CA . SER A 1 97 ? -16.350 12.157 25.700 1.00 68.12 97 SER A CA 1
ATOM 769 C C . SER A 1 97 ? -17.838 12.247 25.361 1.00 68.12 97 SER A C 1
ATOM 771 O O . SER A 1 97 ? -18.646 12.503 26.247 1.00 68.12 97 SER A O 1
ATOM 773 N N . ILE A 1 98 ? -18.218 11.945 24.114 1.00 74.69 98 ILE A N 1
ATOM 774 C CA . ILE A 1 98 ? -19.627 11.923 23.686 1.00 74.69 98 ILE A CA 1
ATOM 775 C C . ILE A 1 98 ? -20.408 10.835 24.439 1.00 74.69 98 ILE A C 1
ATOM 777 O O . ILE A 1 98 ? -21.513 11.085 24.918 1.00 74.69 98 ILE A O 1
ATOM 781 N N . LEU A 1 99 ? -19.836 9.635 24.592 1.00 74.75 99 LEU A N 1
ATOM 782 C CA . LEU A 1 99 ? -20.482 8.547 25.331 1.00 74.75 99 LEU A CA 1
ATOM 783 C C . LEU A 1 99 ? -20.691 8.906 26.812 1.00 74.75 99 LEU A C 1
ATOM 785 O O . LEU A 1 99 ? -21.773 8.685 27.349 1.00 74.75 99 LEU A O 1
ATOM 789 N N . ARG A 1 100 ? -19.687 9.507 27.464 1.00 74.50 100 ARG A N 1
ATOM 790 C CA . ARG A 1 100 ? -19.789 9.997 28.849 1.00 74.50 100 ARG A CA 1
ATOM 791 C C . ARG A 1 100 ? -20.853 11.081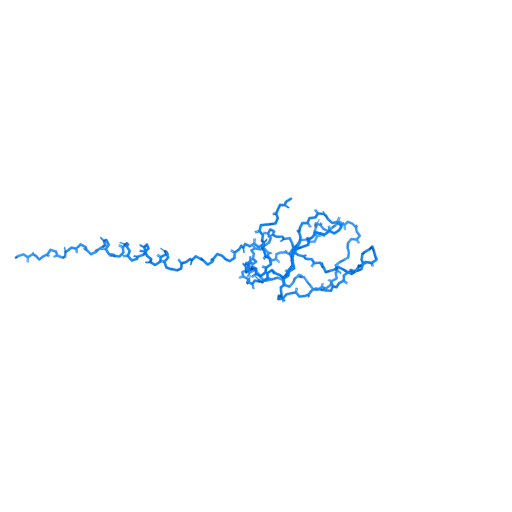 28.994 1.00 74.50 100 ARG A C 1
ATOM 793 O O . ARG A 1 100 ? -21.620 11.042 29.948 1.00 74.50 100 ARG A O 1
ATOM 800 N N . GLU A 1 101 ? -20.937 12.018 28.053 1.00 79.31 101 GLU A N 1
ATOM 801 C CA . GLU A 1 101 ? -21.991 13.040 28.050 1.00 79.31 101 GLU A CA 1
ATOM 802 C C . GLU A 1 101 ? -23.395 12.436 27.925 1.00 79.31 101 GLU A C 1
ATOM 804 O O . GLU A 1 101 ? -24.318 12.891 28.600 1.00 79.31 101 GLU A O 1
ATOM 809 N N . LEU A 1 102 ? -23.568 11.403 27.096 1.00 77.56 102 LEU A N 1
ATOM 810 C CA . LEU A 1 102 ? -24.849 10.707 26.945 1.00 77.56 102 LEU A CA 1
ATOM 811 C C . LEU A 1 102 ? -25.232 9.922 28.206 1.00 77.56 102 LEU A C 1
ATOM 813 O O . LEU A 1 102 ? -26.386 9.987 28.626 1.00 77.56 102 LEU A O 1
ATOM 817 N N . LEU A 1 103 ? -24.272 9.242 28.838 1.00 74.31 103 LEU A N 1
ATOM 818 C CA . LEU A 1 103 ? -24.491 8.512 30.093 1.00 74.31 103 LEU A CA 1
ATOM 819 C C . LEU A 1 103 ? -24.805 9.462 31.259 1.00 74.31 103 LEU A C 1
ATOM 821 O O . LEU A 1 103 ? -25.731 9.213 32.025 1.00 74.31 103 LEU A O 1
ATOM 825 N N . ASN A 1 104 ? -24.113 10.599 31.354 1.00 74.00 104 ASN A N 1
ATOM 826 C CA . ASN A 1 104 ? -24.368 11.596 32.398 1.00 74.00 104 ASN A CA 1
ATOM 827 C C . ASN A 1 104 ? -25.733 12.284 32.242 1.00 74.00 104 ASN A C 1
ATOM 829 O O . ASN A 1 104 ? -26.343 12.662 33.238 1.00 74.00 104 ASN A O 1
ATOM 833 N N . LYS A 1 105 ? -26.245 12.413 31.010 1.00 69.12 105 LYS A N 1
ATOM 834 C CA . LYS A 1 105 ? -27.599 12.931 30.745 1.00 69.12 105 LYS A CA 1
ATOM 835 C C . LYS A 1 105 ? -28.716 11.957 31.147 1.00 69.12 105 LYS A C 1
ATOM 837 O O . LYS A 1 105 ? -29.850 12.401 31.300 1.00 69.12 105 LYS A O 1
ATOM 842 N N . GLN A 1 106 ? -28.420 10.665 31.321 1.00 64.44 106 GLN A N 1
ATOM 843 C CA . GLN A 1 106 ? -29.401 9.646 31.723 1.00 64.44 106 GLN A CA 1
ATOM 844 C C . GLN A 1 106 ? -29.569 9.501 33.246 1.00 64.44 106 GLN A C 1
ATOM 846 O O . GLN A 1 106 ? -30.531 8.866 33.674 1.00 64.44 106 GLN A O 1
ATOM 851 N N . ASN A 1 107 ? -28.726 10.138 34.069 1.00 57.72 107 ASN A N 1
ATOM 852 C CA . ASN A 1 107 ? -28.940 10.239 35.518 1.00 57.72 107 ASN A CA 1
ATOM 853 C C . ASN A 1 107 ? -30.030 11.278 35.847 1.00 57.72 107 ASN A C 1
ATOM 855 O O . ASN A 1 107 ? -29.765 12.337 36.419 1.00 57.72 107 ASN A O 1
ATOM 859 N N . GLN A 1 108 ? -31.276 10.970 35.478 1.00 57.12 108 GLN A N 1
ATOM 860 C CA . GLN A 1 108 ? -32.444 11.586 36.105 1.00 57.12 108 GLN A CA 1
ATOM 861 C C . GLN A 1 108 ? -32.484 11.174 37.589 1.00 57.12 108 GLN A C 1
ATOM 863 O O . GLN A 1 108 ? -32.219 10.009 37.893 1.00 57.12 108 GLN A O 1
ATOM 868 N N . PRO A 1 109 ? -32.800 12.092 38.522 1.00 49.34 109 PRO A N 1
ATOM 869 C CA . PRO A 1 109 ? -32.936 11.743 39.929 1.00 49.34 109 PRO A CA 1
ATOM 870 C C . PRO A 1 109 ? -34.066 10.722 40.086 1.00 49.34 109 PRO A C 1
ATOM 872 O O . PRO A 1 109 ? -35.180 10.944 39.607 1.00 49.34 109 PRO A O 1
ATOM 875 N N . VAL A 1 110 ? -33.767 9.600 40.747 1.00 55.66 110 VAL A N 1
ATOM 876 C CA . VAL A 1 110 ? -34.782 8.655 41.221 1.00 55.66 110 VAL A CA 1
ATOM 877 C C . VAL A 1 110 ? -35.757 9.465 42.072 1.00 55.66 110 VAL A C 1
ATOM 879 O O . VAL A 1 110 ? -35.345 10.098 43.043 1.00 55.66 110 VAL A O 1
ATOM 882 N N . ARG A 1 111 ? -37.030 9.520 41.670 1.00 52.94 111 ARG A N 1
ATOM 883 C CA . ARG A 1 111 ? -38.076 10.091 42.519 1.00 52.94 111 ARG A CA 1
ATOM 884 C C . ARG A 1 111 ? -38.178 9.203 43.756 1.00 52.94 111 ARG A C 1
ATOM 886 O O . ARG A 1 111 ? -38.489 8.023 43.631 1.00 52.94 111 ARG A O 1
ATOM 893 N N . GLU A 1 112 ? -37.863 9.763 44.918 1.00 52.00 112 GLU A N 1
ATOM 894 C CA . GLU A 1 112 ? -38.276 9.189 46.194 1.00 52.00 112 GLU A CA 1
ATOM 895 C C . GLU A 1 112 ? -39.791 9.385 46.291 1.00 52.00 112 GLU A C 1
ATOM 897 O O . GLU A 1 112 ? -40.270 10.505 46.479 1.00 52.00 112 GLU A O 1
ATOM 902 N N . ASP A 1 113 ? -40.541 8.308 46.065 1.00 47.41 113 ASP A N 1
ATOM 903 C CA . ASP A 1 113 ? -41.968 8.280 46.358 1.00 47.41 113 ASP A CA 1
ATOM 904 C C . ASP A 1 113 ? -42.148 8.171 47.882 1.00 47.41 113 ASP A C 1
ATOM 906 O O . ASP A 1 113 ? -41.546 7.312 48.534 1.00 47.41 113 ASP A O 1
ATOM 910 N N . ALA A 1 114 ? -42.926 9.116 48.415 1.00 44.47 114 ALA A N 1
ATOM 911 C CA . ALA A 1 114 ? -43.285 9.287 49.822 1.00 44.47 114 ALA A CA 1
ATOM 912 C C . ALA A 1 114 ? -44.276 8.231 50.336 1.00 44.47 114 ALA A C 1
ATOM 914 O O . ALA A 1 114 ? -45.081 7.718 49.524 1.00 44.47 114 ALA A O 1
#

Secondary structure (DSSP, 8-state):
------TT-EEEES-----GGGSPTT----SSS----TT-EEEEEEEEE-TTT-SEEEEETTB--PEEEETTEEEE--B-GGGEEE-----HHHHHHHHHHHHHHT-PPP----

Nearest PDB structures (foldseek):
  8jvz-assembly2_B  TM=4.891E-01  e=4.244E+00  synthetic construct
  6sqx-assembly2_B  TM=2.664E-01  e=2.306E+00  Photobacterium damsela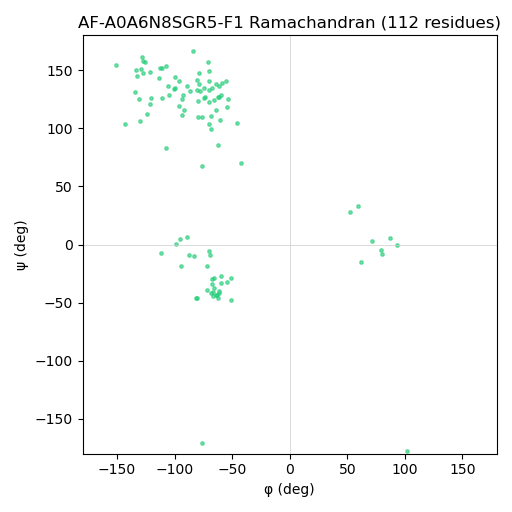e subsp. piscicida

pLDDT: mean 78.52, std 14.52, range [44.47, 97.38]

Solvent-accessible surface area (backbone atoms only — not comparable to full-atom values): 7365 Å² total; per-residue (Å²): 129,86,72,91,74,53,70,74,37,49,28,27,28,77,52,51,79,83,71,72,91,75,59,59,93,88,69,76,89,80,80,73,89,81,81,60,48,66,70,41,74,44,33,28,60,42,76,46,66,38,89,88,74,73,41,58,25,37,34,40,68,87,57,86,61,73,67,44,81,54,97,93,40,78,42,63,75,54,40,64,58,84,32,44,43,75,61,72,81,68,55,60,66,62,56,49,49,54,51,50,54,55,56,62,70,66,69,65,80,80,80,82,82,130